Protein AF-A0A922YK39-F1 (afdb_monomer_lite)

Sequence (135 aa):
MLANASIGVEPFDAYYSARELYETLQGVFQGLPNAKARLTQILSCHCDDYQRCLYYALAGRGVVQMLDDLEWLFELLGPRCQMSGHILRSGQHPAPMVNPYVSSEPDGPVPARNADFTEGPSWYLDPGLGGMIEE

Secondary structure (DSSP, 8-state):
-HHHHTSSS-HHHHHHHHHHHHHHHHHHHTT-TTHHHHHHHHHT-SS-SHHHHHHHHHTTS-HHHHHHHHHHHHHHHHHHHHHHHHHHHTT--PPPP--SS-SSS-SSPPPP--S-----GGGT--GGGT-----

Radius of gyration: 16.24 Å; chains: 1; bounding box: 49×31×40 Å

pLDDT: mean 91.57, std 8.42, range [60.03, 98.62]

Foldseek 3Di:
DLLVLCALPDLVCQQVLLVQLLVLLVCVVVVHPCSLLSNLCSQQPFFECSSVVLPVVCPLQASVVSNVVSVVRNVVSVVVSVVSVVCVVVVHDDDRGHNPRPGRGYPDDRDDSDSPDDDDQSNHAHVVVPRDDDD

Structure (mmCIF, N/CA/C/O backbone):
data_AF-A0A922YK39-F1
#
_entry.id   AF-A0A922YK39-F1
#
loop_
_atom_site.group_PDB
_atom_site.id
_atom_site.type_symbol
_atom_site.label_atom_id
_atom_site.label_alt_id
_atom_site.label_comp_id
_atom_site.label_asym_id
_atom_site.label_entity_id
_atom_site.label_seq_id
_atom_site.pdbx_PDB_ins_code
_atom_site.Cartn_x
_atom_site.Cartn_y
_atom_site.Cartn_z
_atom_site.occupancy
_atom_site.B_iso_or_equiv
_atom_site.auth_seq_id
_atom_site.auth_comp_id
_atom_site.auth_asym_id
_atom_site.auth_atom_id
_atom_site.pdbx_PDB_model_num
ATOM 1 N N . MET A 1 1 ? -4.114 -12.045 -7.243 1.00 77.94 1 MET A N 1
ATOM 2 C CA . MET A 1 1 ? -4.678 -10.726 -7.613 1.00 77.94 1 MET A CA 1
ATOM 3 C C . MET A 1 1 ? -3.640 -9.625 -7.431 1.00 77.94 1 MET A C 1
ATOM 5 O O . MET A 1 1 ? -3.362 -8.952 -8.408 1.00 77.94 1 MET A O 1
ATOM 9 N N . LEU A 1 2 ? -3.004 -9.507 -6.257 1.00 93.56 2 LEU A N 1
ATOM 10 C CA . LEU A 1 2 ? -1.976 -8.491 -5.978 1.00 93.56 2 LEU A CA 1
ATOM 11 C C . LEU A 1 2 ? -0.848 -8.404 -7.015 1.00 93.56 2 LEU A C 1
ATOM 13 O O . LEU A 1 2 ? -0.663 -7.357 -7.618 1.00 93.56 2 LEU A O 1
ATOM 17 N N . ALA A 1 3 ? -0.147 -9.508 -7.291 1.00 94.50 3 ALA A N 1
ATOM 18 C CA . ALA A 1 3 ? 0.949 -9.492 -8.265 1.00 94.50 3 ALA A CA 1
ATOM 19 C C . ALA A 1 3 ? 0.503 -9.053 -9.674 1.00 94.50 3 ALA A C 1
ATOM 21 O O . ALA A 1 3 ? 1.280 -8.423 -10.386 1.00 94.50 3 ALA A O 1
ATOM 22 N N . ASN A 1 4 ? -0.752 -9.329 -10.060 1.00 93.94 4 ASN A N 1
ATOM 23 C CA . ASN A 1 4 ? -1.297 -8.859 -11.336 1.00 93.94 4 ASN A CA 1
ATOM 24 C C . ASN A 1 4 ? -1.471 -7.335 -11.359 1.00 93.94 4 ASN A C 1
ATOM 26 O O . ASN A 1 4 ? -1.250 -6.744 -12.409 1.00 93.94 4 ASN A O 1
ATOM 30 N N . ALA A 1 5 ? -1.829 -6.704 -10.233 1.00 94.94 5 ALA A N 1
ATOM 31 C CA . ALA A 1 5 ? -1.942 -5.245 -10.136 1.00 94.94 5 ALA A CA 1
ATOM 32 C C . ALA A 1 5 ? -0.585 -4.543 -10.330 1.00 94.94 5 ALA A C 1
ATOM 34 O O . ALA A 1 5 ? -0.530 -3.407 -10.784 1.00 94.94 5 ALA A O 1
ATOM 35 N N . SER A 1 6 ? 0.523 -5.235 -10.047 1.00 95.88 6 SER A N 1
ATOM 36 C CA . SER A 1 6 ? 1.881 -4.714 -10.236 1.00 95.88 6 SER A CA 1
ATOM 37 C C . SER A 1 6 ? 2.456 -4.955 -11.641 1.00 95.88 6 SER A C 1
ATOM 39 O O . SER A 1 6 ? 3.575 -4.510 -11.927 1.00 95.88 6 SER A O 1
ATOM 41 N N . ILE A 1 7 ? 1.759 -5.684 -12.524 1.00 93.38 7 ILE A N 1
ATOM 42 C CA . ILE A 1 7 ? 2.208 -5.887 -13.910 1.00 93.38 7 ILE A CA 1
ATOM 43 C C . ILE A 1 7 ? 2.111 -4.550 -14.639 1.00 93.38 7 ILE A C 1
ATOM 45 O O . ILE A 1 7 ? 1.054 -3.938 -14.681 1.00 93.38 7 ILE A O 1
ATOM 49 N N . GLY A 1 8 ? 3.216 -4.103 -15.233 1.00 92.81 8 GLY A N 1
ATOM 50 C CA . GLY A 1 8 ? 3.251 -2.848 -15.983 1.00 92.81 8 GLY A CA 1
ATOM 51 C C . GLY A 1 8 ? 3.619 -1.611 -15.162 1.00 92.81 8 GLY A C 1
ATOM 52 O O . GLY A 1 8 ? 4.157 -0.662 -15.726 1.00 92.81 8 GLY A O 1
ATOM 53 N N . VAL A 1 9 ? 3.435 -1.658 -13.839 1.00 94.62 9 VAL A N 1
ATOM 54 C CA . VAL A 1 9 ? 3.908 -0.623 -12.904 1.00 94.62 9 VAL A CA 1
ATOM 55 C C . VAL A 1 9 ? 5.435 -0.587 -12.901 1.00 94.62 9 VAL A C 1
ATOM 57 O O . VAL A 1 9 ? 6.088 -1.636 -12.987 1.00 94.62 9 VAL A O 1
ATOM 60 N N . GLU A 1 10 ? 6.008 0.613 -12.828 1.00 93.56 10 GLU A N 1
ATOM 61 C CA . GLU A 1 10 ? 7.454 0.835 -12.792 1.00 93.56 10 GLU A CA 1
ATOM 62 C C . GLU A 1 10 ? 8.089 0.070 -11.604 1.00 93.56 10 GLU A C 1
ATOM 64 O O . GLU A 1 10 ? 7.509 0.058 -10.521 1.00 93.56 10 GLU A O 1
ATOM 69 N N . PRO A 1 11 ? 9.226 -0.643 -11.765 1.00 95.06 11 PRO A N 1
ATOM 70 C CA . PRO A 1 11 ? 9.729 -1.532 -10.714 1.00 95.06 11 PRO A CA 1
ATOM 71 C C . PRO A 1 11 ? 10.068 -0.896 -9.358 1.00 95.06 11 PRO A C 1
ATOM 73 O O . PRO A 1 11 ? 9.881 -1.570 -8.343 1.00 95.06 11 PRO A O 1
ATOM 76 N N . PHE A 1 12 ? 10.596 0.332 -9.317 1.00 95.31 12 PHE A N 1
ATOM 77 C CA . PHE A 1 12 ? 10.868 1.029 -8.056 1.00 95.31 12 PHE A CA 1
ATOM 78 C C . PHE A 1 12 ? 9.564 1.449 -7.392 1.00 95.31 12 PHE A C 1
ATOM 80 O O . PHE A 1 12 ? 9.379 1.166 -6.209 1.00 95.31 12 PHE A O 1
ATOM 87 N N . ASP A 1 13 ? 8.663 2.066 -8.155 1.00 95.38 13 ASP A N 1
ATOM 88 C CA . ASP A 1 13 ? 7.345 2.461 -7.660 1.00 95.38 13 ASP A CA 1
ATOM 89 C C . ASP A 1 13 ? 6.576 1.245 -7.125 1.00 95.38 13 ASP A C 1
ATOM 91 O O . ASP A 1 13 ? 6.188 1.211 -5.960 1.00 95.38 13 ASP A O 1
ATOM 95 N N . ALA A 1 14 ? 6.500 0.165 -7.908 1.00 96.88 14 ALA A N 1
ATOM 96 C CA . ALA A 1 14 ? 5.826 -1.066 -7.514 1.00 96.88 14 ALA A CA 1
ATOM 97 C C . ALA A 1 14 ? 6.302 -1.583 -6.145 1.00 96.88 14 ALA A C 1
ATOM 99 O O . ALA A 1 14 ? 5.473 -1.917 -5.294 1.00 96.88 14 ALA A O 1
ATOM 100 N N . TYR A 1 15 ? 7.624 -1.654 -5.941 1.00 98.19 15 TYR A N 1
ATOM 10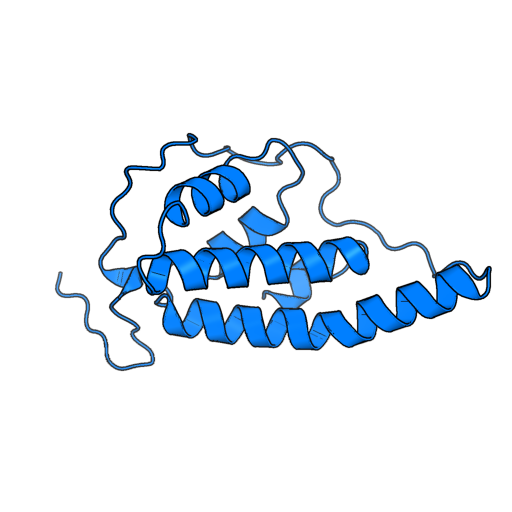1 C CA . TYR A 1 15 ? 8.237 -2.158 -4.712 1.00 98.19 15 TYR A CA 1
ATOM 102 C C . TYR A 1 15 ? 8.049 -1.203 -3.528 1.00 98.19 15 TYR A C 1
ATOM 104 O O . TYR A 1 15 ? 7.579 -1.630 -2.471 1.00 98.19 15 TYR A O 1
ATOM 112 N N . TYR A 1 16 ? 8.405 0.076 -3.681 1.00 98.38 16 TYR A N 1
ATOM 113 C CA . TYR A 1 16 ? 8.359 1.030 -2.572 1.00 98.38 16 TYR A CA 1
ATOM 114 C C . TYR A 1 16 ? 6.929 1.367 -2.159 1.00 98.38 16 TYR A C 1
ATOM 116 O O . TYR A 1 16 ? 6.664 1.451 -0.963 1.00 98.38 16 TYR A O 1
ATOM 124 N N . SER A 1 17 ? 6.002 1.470 -3.109 1.00 97.88 17 SER A N 1
ATOM 125 C CA . SER A 1 17 ? 4.596 1.759 -2.829 1.00 97.88 17 SER A CA 1
ATOM 126 C C . SER A 1 17 ? 3.898 0.584 -2.128 1.00 97.88 17 SER A C 1
ATOM 128 O O . SER A 1 17 ? 3.149 0.802 -1.171 1.00 97.88 17 SER A O 1
ATOM 130 N N . ALA A 1 18 ? 4.192 -0.666 -2.518 1.00 98.38 18 ALA A N 1
ATOM 131 C CA . ALA A 1 18 ? 3.698 -1.858 -1.817 1.00 98.38 18 ALA A CA 1
ATOM 132 C C . ALA A 1 18 ? 4.275 -1.973 -0.396 1.00 98.38 18 ALA A C 1
ATOM 134 O O . ALA A 1 18 ? 3.539 -2.214 0.563 1.00 98.38 18 ALA A O 1
ATOM 135 N N . ARG A 1 19 ? 5.587 -1.749 -0.247 1.00 98.56 19 ARG A N 1
ATOM 136 C CA . ARG A 1 19 ? 6.262 -1.772 1.054 1.00 98.56 19 ARG A CA 1
ATOM 137 C C . ARG A 1 19 ? 5.764 -0.665 1.985 1.00 98.56 19 ARG A C 1
ATOM 139 O O . ARG A 1 19 ? 5.540 -0.921 3.163 1.00 98.56 19 ARG A O 1
ATOM 146 N N . GLU A 1 20 ? 5.567 0.549 1.477 1.00 98.62 20 GLU A N 1
ATOM 147 C CA . GLU A 1 20 ? 5.012 1.649 2.267 1.00 98.62 20 GLU A CA 1
ATOM 148 C C . GLU A 1 20 ? 3.610 1.312 2.790 1.00 98.62 20 GLU A C 1
ATOM 150 O O . GLU A 1 20 ? 3.304 1.589 3.955 1.00 98.62 20 GLU A O 1
ATOM 155 N N . LEU A 1 21 ? 2.765 0.700 1.953 1.00 98.50 21 LEU A N 1
ATOM 156 C CA . LEU A 1 21 ? 1.434 0.274 2.368 1.00 98.50 21 LEU A CA 1
ATOM 157 C C . LEU A 1 21 ? 1.514 -0.791 3.474 1.00 98.50 21 LEU A C 1
ATOM 159 O O . LEU A 1 21 ? 0.821 -0.654 4.481 1.00 98.50 21 LEU A O 1
ATOM 163 N N . TYR A 1 22 ? 2.395 -1.789 3.331 1.00 98.56 22 TYR A N 1
ATOM 164 C CA . TYR A 1 22 ? 2.661 -2.796 4.368 1.00 98.56 22 TYR A CA 1
ATOM 165 C C . TYR A 1 22 ? 3.091 -2.158 5.693 1.00 98.56 22 TYR A C 1
ATOM 167 O O . TYR A 1 22 ? 2.447 -2.375 6.717 1.00 98.56 22 TYR A O 1
ATOM 175 N N . GLU A 1 23 ? 4.143 -1.331 5.682 1.00 98.62 23 GLU A N 1
ATOM 176 C CA . GLU A 1 23 ? 4.686 -0.704 6.896 1.00 98.62 23 GLU A CA 1
ATOM 177 C C . GLU A 1 23 ? 3.626 0.164 7.586 1.00 98.62 23 GLU A C 1
ATOM 179 O O . GLU A 1 23 ? 3.521 0.208 8.814 1.00 98.62 23 GLU A O 1
ATOM 184 N N . THR A 1 24 ? 2.797 0.839 6.790 1.00 98.38 24 THR A N 1
ATOM 185 C CA . THR A 1 24 ? 1.716 1.677 7.299 1.00 98.38 24 THR A CA 1
ATOM 186 C C . THR A 1 24 ? 0.602 0.848 7.936 1.00 98.38 24 THR A C 1
ATOM 188 O O . THR A 1 24 ? 0.160 1.176 9.038 1.00 98.38 24 THR A O 1
ATOM 191 N N . LEU A 1 25 ? 0.168 -0.240 7.293 1.00 97.44 25 LEU A N 1
ATOM 192 C CA . LEU A 1 25 ? -0.837 -1.152 7.848 1.00 97.44 25 LEU A CA 1
ATOM 193 C C . LEU A 1 25 ? -0.334 -1.866 9.100 1.00 97.44 25 LEU A C 1
ATOM 195 O O . LEU A 1 25 ? -1.081 -1.999 10.067 1.00 97.44 25 LEU A O 1
ATOM 199 N N . GLN A 1 26 ? 0.941 -2.253 9.121 1.00 97.94 26 GLN A N 1
ATOM 200 C CA . GLN A 1 26 ? 1.576 -2.847 10.290 1.00 97.94 26 GLN A CA 1
ATOM 201 C C . GLN A 1 26 ? 1.562 -1.859 11.459 1.00 97.94 26 GLN A C 1
ATOM 203 O O . GLN A 1 26 ? 1.216 -2.230 12.580 1.00 97.94 26 GLN A O 1
ATOM 208 N N . GLY A 1 27 ? 1.855 -0.583 11.192 1.00 98.00 27 GLY A N 1
ATOM 209 C CA . GLY A 1 27 ? 1.748 0.471 12.193 1.00 98.00 27 GLY A CA 1
ATOM 210 C C . GLY A 1 27 ? 0.324 0.652 12.721 1.00 98.00 27 GLY A C 1
ATOM 211 O O . GLY A 1 27 ? 0.149 0.828 13.925 1.00 98.00 27 GLY A O 1
ATOM 212 N N . VAL A 1 28 ? -0.696 0.575 11.857 1.00 96.75 28 VAL A N 1
ATOM 213 C CA . VAL A 1 28 ? -2.106 0.635 12.283 1.00 96.75 28 VAL A CA 1
ATOM 214 C C . VAL A 1 28 ? -2.441 -0.558 13.178 1.00 96.75 28 VAL A C 1
ATOM 216 O O . VAL A 1 28 ? -2.982 -0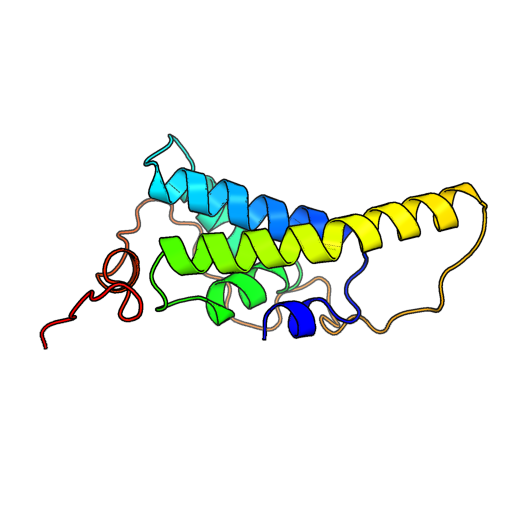.368 14.264 1.00 96.75 28 VAL A O 1
ATOM 219 N N . PHE A 1 29 ? -2.048 -1.767 12.773 1.00 95.06 29 PHE A N 1
ATOM 220 C CA . PHE A 1 29 ? -2.264 -2.991 13.543 1.00 95.06 29 PHE A CA 1
ATOM 221 C C . PHE A 1 29 ? -1.597 -2.957 14.926 1.00 95.06 29 PHE A C 1
ATOM 223 O O . PHE A 1 29 ? -2.202 -3.352 15.919 1.00 95.06 29 PHE A O 1
ATOM 230 N N . GLN A 1 30 ? -0.372 -2.439 15.007 1.00 95.81 30 GLN A N 1
ATOM 231 C CA . GLN A 1 30 ? 0.384 -2.309 16.256 1.00 95.81 30 GLN A CA 1
ATOM 232 C C . GLN A 1 30 ? -0.057 -1.114 17.121 1.00 95.81 30 GLN A C 1
ATOM 234 O O . GLN A 1 30 ? 0.463 -0.934 18.222 1.00 95.81 30 GLN A O 1
ATOM 239 N N . GLY A 1 31 ? -0.980 -0.275 16.640 1.00 95.31 31 GLY A N 1
ATOM 240 C CA . GLY A 1 31 ? -1.413 0.931 17.347 1.00 95.31 31 GLY A CA 1
ATOM 241 C C . GLY A 1 31 ? -0.333 2.014 17.428 1.00 95.31 31 GLY A C 1
ATOM 242 O O . GLY A 1 31 ? -0.304 2.788 18.387 1.00 95.31 31 GLY A O 1
ATOM 243 N N . LEU A 1 32 ? 0.576 2.077 16.448 1.00 97.62 32 LEU A N 1
ATOM 244 C CA . LEU A 1 32 ? 1.637 3.079 16.430 1.00 97.62 32 LEU A CA 1
ATOM 245 C C . LEU A 1 32 ? 1.064 4.496 16.247 1.00 97.62 32 LEU A C 1
ATOM 247 O O . LEU A 1 32 ? 0.131 4.701 15.457 1.00 97.62 32 LEU A O 1
ATOM 251 N N . PRO A 1 33 ? 1.656 5.511 16.907 1.00 95.56 33 PRO A N 1
ATOM 252 C CA . PRO A 1 33 ? 1.267 6.901 16.704 1.00 95.56 33 PRO A CA 1
ATOM 253 C C . PRO A 1 33 ? 1.325 7.299 15.223 1.00 95.56 33 PRO A C 1
ATOM 255 O O . PRO A 1 33 ? 2.254 6.931 14.507 1.00 95.56 33 PRO A O 1
ATOM 258 N N . ASN A 1 34 ? 0.349 8.088 14.767 1.00 95.12 34 ASN A N 1
ATOM 259 C CA . ASN A 1 34 ? 0.229 8.602 13.393 1.00 95.12 34 ASN A CA 1
ATOM 260 C C . ASN A 1 34 ? 0.039 7.560 12.275 1.00 95.12 34 ASN A C 1
ATOM 262 O O . ASN A 1 34 ? -0.131 7.962 11.124 1.00 95.12 34 ASN A O 1
ATOM 266 N N . ALA A 1 35 ? -0.003 6.255 12.559 1.00 97.19 35 ALA A N 1
ATOM 267 C CA . ALA A 1 35 ? -0.156 5.247 11.508 1.00 97.19 35 ALA A CA 1
ATOM 268 C C . ALA A 1 35 ? -1.477 5.398 10.733 1.00 97.19 35 ALA A C 1
ATOM 270 O O . ALA A 1 35 ? -1.482 5.366 9.505 1.00 97.19 35 ALA A O 1
ATOM 271 N N . LYS A 1 36 ? -2.585 5.694 11.428 1.00 97.19 36 LYS A N 1
ATOM 272 C CA . LYS A 1 36 ? -3.882 6.007 10.797 1.00 97.19 36 LYS A CA 1
ATOM 273 C C . LYS A 1 36 ? -3.831 7.257 9.914 1.00 97.19 36 LYS A C 1
ATOM 275 O O . LYS A 1 36 ? -4.410 7.283 8.826 1.00 97.19 36 LYS A O 1
ATOM 280 N N . ALA A 1 37 ? -3.102 8.286 10.346 1.00 97.38 37 ALA A N 1
ATOM 281 C CA . ALA A 1 37 ? -2.901 9.498 9.555 1.00 97.38 37 ALA A CA 1
ATOM 282 C C . ALA A 1 37 ? -2.082 9.211 8.286 1.00 97.38 37 ALA A C 1
ATOM 284 O O . ALA A 1 37 ? -2.406 9.716 7.212 1.00 97.38 37 ALA A O 1
ATOM 285 N N . ARG A 1 38 ? -1.068 8.343 8.384 1.00 97.69 38 ARG A N 1
ATOM 286 C CA . ARG A 1 38 ? -0.299 7.885 7.222 1.00 97.69 38 ARG A CA 1
ATOM 287 C C . ARG A 1 38 ? -1.145 7.032 6.276 1.00 97.69 38 ARG A C 1
ATOM 289 O O . ARG A 1 38 ? -1.114 7.278 5.076 1.00 97.69 38 ARG A O 1
ATOM 296 N N . LEU A 1 39 ? -1.947 6.097 6.794 1.00 97.62 39 LEU A N 1
ATOM 297 C CA . LEU A 1 39 ? -2.821 5.265 5.959 1.00 97.62 39 LEU A CA 1
ATOM 298 C C . LEU A 1 39 ? -3.808 6.130 5.179 1.00 97.62 39 LEU A C 1
ATOM 300 O O . LEU A 1 39 ? -3.938 6.006 3.967 1.00 97.62 39 LEU A O 1
ATOM 304 N N . THR A 1 40 ? -4.467 7.058 5.866 1.00 97.19 40 THR A N 1
ATOM 305 C CA . THR A 1 40 ? -5.422 7.970 5.226 1.00 97.19 40 THR A CA 1
ATOM 306 C C . THR A 1 40 ? -4.743 8.912 4.245 1.00 97.19 40 THR A C 1
ATOM 308 O O . THR A 1 40 ? -5.337 9.218 3.221 1.00 97.19 40 THR A O 1
ATOM 311 N N . GLN A 1 41 ? -3.495 9.326 4.478 1.00 96.75 41 GLN A N 1
ATOM 312 C CA . GLN A 1 41 ? -2.697 10.041 3.481 1.00 96.75 41 GLN A CA 1
ATOM 313 C C . GLN A 1 41 ? -2.437 9.208 2.222 1.00 96.75 41 GLN A C 1
ATOM 315 O O . GLN A 1 41 ? -2.651 9.730 1.135 1.00 96.75 41 GLN A O 1
ATOM 320 N N . ILE A 1 42 ? -2.002 7.952 2.359 1.00 97.00 42 ILE A N 1
ATOM 321 C CA . ILE A 1 42 ? -1.775 7.053 1.215 1.00 97.00 42 ILE A CA 1
ATOM 322 C C . ILE A 1 42 ? -3.071 6.904 0.415 1.00 97.00 42 ILE A C 1
ATOM 324 O O . ILE A 1 42 ? -3.111 7.172 -0.782 1.00 97.00 42 ILE A O 1
ATOM 328 N N . LEU A 1 43 ? -4.164 6.552 1.095 1.00 96.88 43 LEU A N 1
ATOM 329 C CA . LEU A 1 43 ? -5.441 6.293 0.435 1.00 96.88 43 LEU A CA 1
ATOM 330 C C . LEU A 1 43 ? -6.065 7.565 -0.163 1.00 96.88 43 LEU A C 1
ATOM 332 O O . LEU A 1 43 ? -6.727 7.475 -1.192 1.00 96.88 43 LEU A O 1
ATOM 336 N N . SER A 1 44 ? -5.825 8.745 0.418 1.00 96.50 44 SER A N 1
ATOM 337 C CA . SER A 1 44 ? -6.337 10.031 -0.092 1.00 96.50 44 SER A CA 1
ATOM 338 C C . SER A 1 44 ? -5.392 10.764 -1.054 1.00 96.50 44 SER A C 1
ATOM 340 O O . SER A 1 44 ? -5.676 11.895 -1.450 1.00 96.50 44 SER A O 1
ATOM 342 N N . CYS A 1 45 ? -4.257 10.166 -1.428 1.00 93.44 45 CYS A N 1
ATOM 343 C CA . CYS A 1 45 ? -3.302 10.813 -2.321 1.00 93.44 45 CYS A CA 1
ATOM 344 C C . CYS A 1 45 ? -3.898 10.991 -3.726 1.00 93.44 45 CYS A C 1
ATOM 346 O O . CYS A 1 45 ? -4.403 10.038 -4.309 1.00 93.44 45 CYS A O 1
ATOM 348 N N . HIS A 1 46 ? -3.804 12.186 -4.308 1.00 93.19 46 HIS A N 1
ATOM 349 C CA . HIS A 1 46 ? -4.283 12.466 -5.670 1.00 93.19 46 HIS A CA 1
ATOM 350 C C . HIS A 1 46 ? -3.287 12.017 -6.760 1.00 93.19 46 HIS A C 1
ATOM 352 O O . HIS A 1 46 ? -3.118 12.702 -7.765 1.00 93.19 46 HIS A O 1
ATOM 358 N N . CYS A 1 47 ? -2.600 10.899 -6.530 1.00 92.19 47 CYS A N 1
ATOM 359 C CA . CYS A 1 47 ? -1.808 10.191 -7.532 1.00 92.19 47 CYS A CA 1
ATOM 360 C C . CYS A 1 47 ? -2.646 9.077 -8.175 1.00 92.19 47 CYS A C 1
ATOM 362 O O . CYS A 1 47 ? -3.833 8.932 -7.86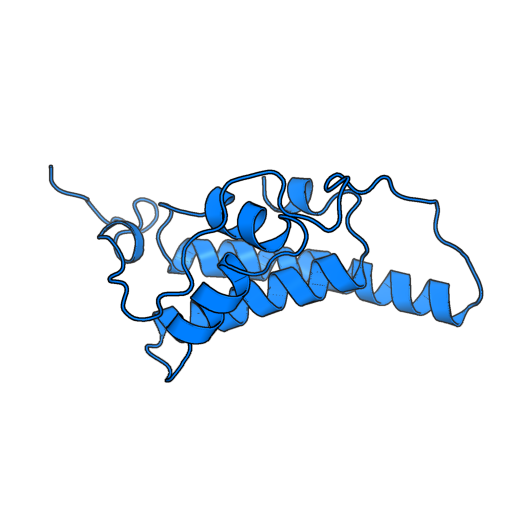2 1.00 92.19 47 CYS A O 1
ATOM 364 N N . ASP A 1 48 ? -2.011 8.266 -9.020 1.00 91.75 48 ASP A N 1
ATOM 365 C CA . ASP A 1 48 ? -2.604 7.038 -9.537 1.00 91.75 48 ASP A CA 1
ATOM 366 C C . ASP A 1 48 ? -3.131 6.103 -8.427 1.00 91.75 48 ASP A C 1
ATOM 368 O O . ASP A 1 48 ? -2.865 6.261 -7.228 1.00 91.75 48 ASP A O 1
ATOM 372 N N . ASP A 1 49 ? -3.933 5.125 -8.841 1.00 94.69 49 ASP A N 1
ATOM 373 C CA . ASP A 1 49 ? -4.654 4.227 -7.946 1.00 94.69 49 ASP A CA 1
ATOM 374 C C . ASP A 1 49 ? -3.837 3.019 -7.462 1.00 94.69 49 ASP A C 1
ATOM 376 O O . ASP A 1 49 ? -4.422 2.147 -6.820 1.00 94.69 49 ASP A O 1
ATOM 380 N N . TYR A 1 50 ? -2.522 2.915 -7.695 1.00 96.00 50 TYR A N 1
ATOM 381 C CA . TYR A 1 50 ? -1.791 1.673 -7.406 1.00 96.00 50 TYR A CA 1
ATOM 382 C C . TYR A 1 50 ? -1.911 1.219 -5.941 1.00 96.00 50 TYR A C 1
ATOM 384 O O . TYR A 1 50 ? -2.401 0.119 -5.668 1.00 96.00 50 TYR A O 1
ATOM 392 N N . GLN A 1 51 ? -1.559 2.069 -4.969 1.00 96.44 51 GLN A N 1
ATOM 393 C CA . GLN A 1 51 ? -1.663 1.711 -3.544 1.00 96.44 51 GLN A CA 1
ATOM 394 C C . GLN A 1 51 ? -3.120 1.497 -3.097 1.00 96.44 51 GLN A C 1
ATOM 396 O O . GLN A 1 51 ? -3.393 0.593 -2.302 1.00 96.44 51 GLN A O 1
ATOM 401 N N . ARG A 1 52 ? -4.076 2.273 -3.634 1.00 95.81 52 ARG A N 1
ATOM 402 C CA . ARG A 1 52 ? -5.513 2.070 -3.368 1.00 95.81 52 ARG A CA 1
ATOM 403 C C . ARG A 1 52 ? -5.995 0.724 -3.902 1.00 95.81 52 ARG A C 1
ATOM 405 O O . ARG A 1 52 ? -6.716 0.017 -3.203 1.00 95.81 52 ARG A O 1
ATOM 412 N N . CYS A 1 53 ? -5.573 0.345 -5.104 1.00 95.94 53 CYS A N 1
ATOM 413 C CA . CYS A 1 53 ? -5.900 -0.926 -5.737 1.00 95.94 53 CYS A CA 1
ATOM 414 C C . CYS A 1 53 ? -5.419 -2.103 -4.881 1.00 95.94 53 CYS A C 1
ATOM 416 O O . CYS A 1 53 ? -6.208 -3.005 -4.596 1.00 95.94 53 CYS A O 1
ATOM 418 N N . LEU A 1 54 ? -4.169 -2.063 -4.399 1.00 97.44 54 LEU A N 1
ATOM 419 C CA . LEU A 1 54 ? -3.640 -3.091 -3.496 1.00 97.44 54 LEU A CA 1
ATOM 420 C C . LEU A 1 54 ? -4.455 -3.180 -2.200 1.00 97.44 54 LEU A C 1
ATOM 422 O O . LEU A 1 54 ? -4.864 -4.272 -1.810 1.00 97.44 54 LEU A O 1
ATOM 426 N N . TYR A 1 55 ? -4.733 -2.040 -1.558 1.00 96.50 55 TYR A N 1
ATOM 427 C CA . TYR A 1 55 ? -5.502 -2.000 -0.313 1.00 96.50 55 TYR A CA 1
ATOM 428 C C . TYR A 1 55 ? -6.911 -2.587 -0.483 1.00 96.50 55 TYR A C 1
ATOM 430 O O . TYR A 1 55 ? -7.313 -3.474 0.270 1.00 96.50 55 TYR A O 1
ATOM 438 N N . TYR A 1 56 ? -7.661 -2.141 -1.494 1.00 94.81 56 TYR A N 1
ATOM 439 C CA . TYR A 1 56 ? -9.039 -2.594 -1.699 1.00 94.81 56 TYR A CA 1
ATOM 440 C C . TYR A 1 56 ? -9.138 -4.029 -2.231 1.00 94.81 56 TYR A C 1
ATOM 442 O O . TYR A 1 56 ? -10.130 -4.697 -1.953 1.00 94.81 56 TYR A O 1
ATOM 450 N N . ALA A 1 57 ? -8.112 -4.551 -2.912 1.00 95.44 57 ALA A N 1
ATOM 451 C CA . ALA A 1 57 ? -8.039 -5.973 -3.266 1.00 95.44 57 ALA A CA 1
ATOM 452 C C . ALA A 1 57 ? -7.909 -6.900 -2.037 1.00 95.44 57 ALA A C 1
ATOM 454 O O . ALA A 1 57 ? -8.200 -8.100 -2.121 1.00 95.44 57 ALA A O 1
ATOM 455 N N . LEU A 1 58 ? -7.455 -6.348 -0.908 1.00 93.88 58 LEU A N 1
ATOM 456 C CA . LEU A 1 58 ? -7.207 -7.058 0.345 1.00 93.88 58 LEU A CA 1
ATOM 457 C C . LEU A 1 58 ? -8.250 -6.788 1.431 1.00 93.88 58 LEU A C 1
ATOM 459 O O . LEU A 1 58 ? -8.348 -7.562 2.384 1.00 93.88 58 LEU A O 1
ATOM 463 N N . ALA A 1 59 ? -9.026 -5.714 1.302 1.00 90.50 59 ALA A N 1
ATOM 464 C CA . ALA A 1 59 ? -10.046 -5.347 2.273 1.00 90.50 59 ALA A CA 1
ATOM 465 C C . ALA A 1 59 ? -11.010 -6.517 2.557 1.00 90.50 59 ALA A C 1
ATOM 467 O O . ALA A 1 59 ? -11.482 -7.196 1.646 1.00 90.50 59 ALA A O 1
ATOM 468 N N . GLY A 1 60 ? -11.301 -6.743 3.842 1.00 87.88 60 GLY A N 1
ATOM 469 C CA . GLY A 1 60 ? -12.197 -7.809 4.308 1.00 87.88 60 GLY A CA 1
ATOM 470 C C . GLY A 1 60 ? -11.525 -9.149 4.627 1.00 87.88 60 GLY A C 1
ATOM 471 O O . GLY A 1 60 ? -12.215 -10.057 5.078 1.00 87.88 60 GLY A O 1
ATOM 472 N N . ARG A 1 61 ? -10.205 -9.283 4.434 1.00 88.88 61 ARG A N 1
ATOM 473 C CA . ARG A 1 61 ? -9.460 -10.523 4.731 1.00 88.88 61 ARG A CA 1
ATOM 474 C C . ARG A 1 61 ? -8.977 -10.660 6.179 1.00 88.88 61 ARG A C 1
ATOM 476 O O . ARG A 1 61 ? -8.531 -11.733 6.548 1.00 88.88 61 ARG A O 1
ATOM 483 N N . GLY A 1 62 ? -9.047 -9.601 6.983 1.00 91.75 62 GLY A N 1
ATOM 484 C CA . GLY A 1 62 ? -8.349 -9.525 8.269 1.00 91.75 62 GLY A CA 1
ATOM 485 C C . GLY A 1 62 ? -6.920 -9.010 8.108 1.00 91.75 62 GLY A C 1
ATOM 486 O O . GLY A 1 62 ? -6.201 -9.387 7.186 1.00 91.75 62 GLY A O 1
ATOM 487 N N . VAL A 1 63 ? -6.497 -8.113 8.999 1.00 93.31 63 VAL A N 1
ATOM 488 C CA . VAL A 1 63 ? -5.244 -7.356 8.848 1.00 93.31 63 VAL A CA 1
ATOM 489 C C . VAL A 1 63 ? -3.997 -8.239 8.841 1.00 93.31 63 VAL A C 1
ATOM 491 O O . VAL A 1 63 ? -3.037 -7.904 8.158 1.00 93.31 63 VAL A O 1
ATOM 494 N N . VAL A 1 64 ? -4.012 -9.379 9.537 1.00 93.38 64 VAL A N 1
ATOM 495 C CA . VAL A 1 64 ? -2.889 -10.331 9.540 1.00 93.38 64 VAL A CA 1
ATOM 496 C C . VAL A 1 64 ? -2.681 -10.905 8.139 1.00 93.38 64 VAL A C 1
ATOM 498 O O . VAL A 1 64 ? -1.605 -10.733 7.577 1.00 93.38 64 VAL A O 1
ATOM 501 N N . GLN A 1 65 ? -3.728 -11.455 7.514 1.00 93.12 65 GLN A N 1
ATOM 502 C CA . GLN A 1 65 ? -3.641 -11.938 6.134 1.00 93.12 65 GLN A CA 1
ATOM 503 C C . GLN A 1 65 ? -3.295 -10.820 5.141 1.00 93.12 65 GLN A C 1
ATOM 505 O O . GLN A 1 65 ? -2.562 -11.054 4.184 1.00 93.12 65 GLN A O 1
ATOM 510 N N . MET A 1 66 ? -3.794 -9.594 5.352 1.00 95.00 66 MET A N 1
ATOM 511 C CA . MET A 1 66 ? -3.413 -8.449 4.512 1.00 95.00 66 MET A CA 1
ATOM 512 C C . MET A 1 66 ? -1.906 -8.163 4.588 1.00 95.00 66 MET A C 1
ATOM 514 O O . MET A 1 66 ? -1.298 -7.845 3.566 1.00 95.00 66 MET A O 1
ATOM 518 N N . LEU A 1 67 ? -1.313 -8.250 5.784 1.00 96.94 67 LEU A N 1
ATOM 519 C CA . LEU A 1 67 ? 0.121 -8.051 5.993 1.00 96.94 67 LEU A CA 1
ATOM 520 C C . LEU A 1 67 ? 0.938 -9.170 5.350 1.00 96.94 67 LEU A C 1
ATOM 522 O O . LEU A 1 67 ? 1.874 -8.853 4.622 1.00 96.94 67 LEU A O 1
ATOM 526 N N . ASP A 1 68 ? 0.546 -10.430 5.539 1.00 96.31 68 ASP A N 1
ATOM 527 C CA . ASP A 1 68 ? 1.214 -11.584 4.922 1.00 96.31 68 ASP A CA 1
ATOM 528 C C . ASP A 1 68 ? 1.175 -11.497 3.383 1.00 96.31 68 ASP A C 1
ATOM 530 O O . ASP A 1 68 ? 2.190 -11.674 2.706 1.00 96.31 68 ASP A O 1
ATOM 534 N N . ASP A 1 69 ? 0.016 -11.146 2.812 1.00 96.88 69 ASP A N 1
ATOM 535 C CA . ASP A 1 69 ? -0.167 -10.992 1.365 1.00 96.88 69 ASP A CA 1
ATOM 536 C C . ASP A 1 69 ? 0.692 -9.839 0.794 1.00 96.88 69 ASP A C 1
ATOM 538 O O . ASP A 1 69 ? 1.228 -9.942 -0.317 1.00 96.88 69 ASP A O 1
ATOM 542 N N . LEU A 1 70 ? 0.827 -8.728 1.530 1.00 98.25 70 LEU A N 1
ATOM 543 C CA . LEU A 1 70 ? 1.656 -7.584 1.128 1.00 98.25 70 LEU A CA 1
ATOM 544 C C . LEU A 1 70 ? 3.152 -7.846 1.306 1.00 98.25 70 LEU A C 1
ATOM 546 O O . LEU A 1 70 ? 3.936 -7.393 0.470 1.00 98.25 70 LEU A O 1
ATOM 550 N N . GLU A 1 71 ? 3.540 -8.570 2.356 1.00 98.38 71 GLU A N 1
ATOM 551 C CA . GLU A 1 71 ? 4.917 -9.010 2.576 1.00 98.38 71 GLU A CA 1
ATOM 552 C C . GLU A 1 71 ? 5.391 -9.875 1.420 1.00 98.38 71 GLU A C 1
ATOM 554 O O . GLU A 1 71 ? 6.344 -9.518 0.723 1.00 98.38 71 GLU A O 1
ATOM 559 N N . TRP A 1 72 ? 4.621 -10.917 1.111 1.00 98.25 72 TRP A N 1
ATOM 560 C CA . TRP A 1 72 ? 4.858 -11.755 -0.055 1.00 98.25 72 TRP A CA 1
ATOM 561 C C . TRP A 1 72 ? 4.979 -10.936 -1.351 1.00 98.25 72 TRP A C 1
ATOM 563 O O . TRP A 1 72 ? 5.857 -11.190 -2.184 1.00 98.25 72 TRP A O 1
ATOM 573 N N . LEU A 1 73 ? 4.120 -9.924 -1.534 1.00 98.56 73 LEU A N 1
ATOM 574 C CA . LEU A 1 73 ? 4.161 -9.072 -2.720 1.00 98.56 73 LEU A CA 1
ATOM 575 C C . LEU A 1 73 ? 5.466 -8.272 -2.808 1.00 98.56 73 LEU A C 1
ATOM 577 O O . LEU A 1 73 ? 6.116 -8.302 -3.856 1.00 98.56 73 LEU A O 1
ATOM 581 N N . PHE A 1 74 ? 5.863 -7.532 -1.767 1.00 97.44 74 PHE A N 1
ATOM 582 C CA . PHE A 1 74 ? 7.074 -6.713 -1.871 1.00 97.44 74 PHE A CA 1
ATOM 583 C C . PHE A 1 74 ? 8.346 -7.571 -1.896 1.00 97.44 74 PHE A C 1
ATOM 585 O O . PHE A 1 74 ? 9.327 -7.163 -2.522 1.00 97.44 74 PHE A O 1
ATOM 592 N N . GLU A 1 75 ? 8.342 -8.768 -1.304 1.00 97.75 75 GLU A N 1
ATOM 593 C CA . GLU A 1 75 ? 9.432 -9.739 -1.447 1.00 97.75 75 GLU A CA 1
ATOM 594 C C . GLU A 1 75 ? 9.582 -10.214 -2.896 1.00 97.75 75 GLU A C 1
ATOM 596 O O . GLU A 1 75 ? 10.701 -10.296 -3.406 1.00 97.75 75 GLU A O 1
ATOM 601 N N . LEU A 1 76 ? 8.470 -10.439 -3.603 1.00 97.56 76 LEU A N 1
ATOM 602 C CA . LEU A 1 76 ? 8.475 -10.751 -5.034 1.00 97.56 76 LEU A CA 1
ATOM 603 C C . LEU A 1 76 ? 8.956 -9.560 -5.884 1.00 97.56 76 LEU A C 1
ATOM 605 O O . LEU A 1 76 ? 9.680 -9.735 -6.870 1.00 97.56 76 LEU A O 1
ATOM 609 N N . LEU A 1 77 ? 8.567 -8.336 -5.516 1.00 98.00 77 LEU A N 1
ATOM 610 C CA . LEU A 1 77 ? 8.937 -7.111 -6.234 1.00 98.00 77 LEU A CA 1
ATOM 611 C C . LEU A 1 77 ? 10.381 -6.665 -5.957 1.00 98.00 77 LEU A C 1
ATOM 613 O O . LEU A 1 77 ? 10.982 -6.003 -6.804 1.00 98.00 77 LEU A O 1
ATOM 617 N N . GLY A 1 78 ? 10.969 -7.054 -4.825 1.00 98.06 78 GLY A N 1
ATOM 618 C CA . GLY A 1 78 ? 12.330 -6.688 -4.427 1.00 98.06 78 GLY A CA 1
ATOM 619 C C . GLY A 1 78 ? 13.389 -7.054 -5.475 1.00 98.06 78 GLY A C 1
ATOM 620 O O . GLY A 1 78 ? 14.088 -6.159 -5.962 1.00 98.06 78 GLY A O 1
ATOM 621 N N . PRO A 1 79 ? 13.497 -8.326 -5.904 1.00 97.75 79 PRO A N 1
ATOM 622 C CA . PRO A 1 79 ? 14.400 -8.733 -6.979 1.00 97.75 79 PRO A CA 1
ATOM 623 C C . PRO A 1 79 ? 14.139 -7.999 -8.302 1.00 97.75 79 PRO A C 1
ATOM 625 O O . PRO A 1 79 ? 15.086 -7.623 -8.997 1.00 97.75 79 PRO A O 1
ATOM 628 N N . ARG A 1 80 ? 12.869 -7.732 -8.642 1.00 94.75 80 ARG A N 1
ATOM 629 C CA . ARG A 1 80 ? 12.488 -6.971 -9.846 1.00 94.75 80 ARG A CA 1
ATOM 630 C C . ARG A 1 80 ? 13.003 -5.528 -9.782 1.00 94.75 80 ARG A C 1
ATOM 632 O O . ARG A 1 80 ? 13.585 -5.045 -10.753 1.00 94.75 80 ARG A O 1
ATOM 639 N N . CYS A 1 81 ? 12.848 -4.865 -8.638 1.00 95.69 81 CYS A N 1
ATOM 640 C CA . CYS A 1 81 ? 13.380 -3.528 -8.371 1.00 95.69 81 CYS A CA 1
ATOM 641 C C . CYS A 1 81 ? 14.918 -3.513 -8.438 1.00 95.69 81 CYS A C 1
ATOM 643 O O . CYS A 1 81 ? 15.514 -2.671 -9.113 1.00 95.69 81 CYS A O 1
ATOM 645 N N . GLN A 1 82 ? 15.581 -4.494 -7.817 1.00 96.62 82 GLN A N 1
ATOM 646 C CA . GLN A 1 82 ? 17.040 -4.624 -7.866 1.00 96.62 82 GLN A CA 1
ATOM 647 C C . GLN A 1 82 ? 17.551 -4.784 -9.301 1.00 96.62 82 GLN A C 1
ATOM 649 O O . GLN A 1 82 ? 18.496 -4.090 -9.687 1.00 96.62 82 GLN A O 1
ATOM 654 N N . MET A 1 83 ? 16.917 -5.652 -10.095 1.00 94.81 83 MET A N 1
ATOM 655 C CA . MET A 1 83 ? 17.258 -5.864 -11.502 1.00 94.81 83 MET A CA 1
ATOM 656 C C . MET A 1 83 ? 17.091 -4.579 -12.319 1.00 94.81 83 MET A C 1
ATOM 658 O O . MET A 1 83 ? 18.004 -4.204 -13.053 1.00 94.81 83 MET A O 1
ATOM 662 N N . SER A 1 84 ? 15.978 -3.857 -12.134 1.00 93.12 84 SER A N 1
ATOM 663 C CA . SER A 1 84 ? 15.750 -2.555 -12.779 1.00 93.12 84 SER A CA 1
ATOM 664 C C . SER A 1 84 ? 16.877 -1.568 -12.462 1.00 93.12 84 SER A C 1
ATOM 666 O O . SER A 1 84 ? 17.452 -0.953 -13.359 1.00 93.12 84 SER A O 1
ATOM 668 N N . GLY A 1 85 ? 17.304 -1.504 -11.197 1.00 93.75 85 GLY A N 1
ATOM 669 C CA . GLY A 1 85 ? 18.445 -0.684 -10.799 1.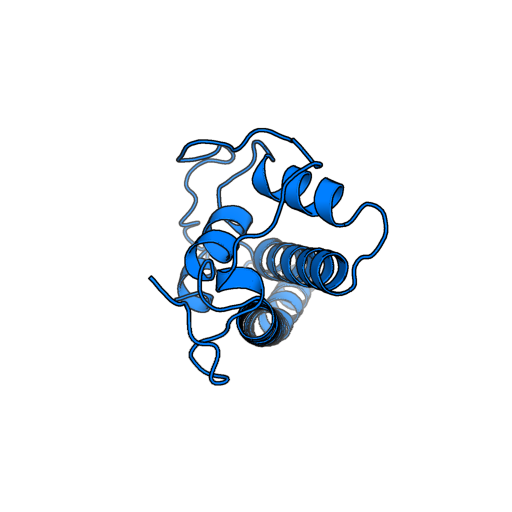00 93.75 85 GLY A CA 1
ATOM 670 C C . GLY A 1 85 ? 19.771 -1.098 -11.443 1.00 93.75 85 GLY A C 1
ATOM 671 O O . GLY A 1 85 ? 20.595 -0.232 -11.730 1.00 93.75 85 GLY A O 1
ATOM 672 N N . HIS A 1 86 ? 19.999 -2.390 -11.692 1.00 95.50 86 HIS A N 1
ATOM 673 C CA . HIS A 1 86 ? 21.198 -2.854 -12.403 1.00 95.50 86 HIS A CA 1
ATOM 674 C C . HIS A 1 86 ? 21.171 -2.446 -13.879 1.00 95.50 86 HIS A C 1
ATOM 676 O O . HIS A 1 86 ? 22.173 -1.933 -14.372 1.00 95.50 86 HIS A O 1
ATOM 682 N N . ILE A 1 87 ? 20.027 -2.613 -14.549 1.00 93.06 87 ILE A N 1
ATOM 683 C CA . ILE A 1 87 ? 19.805 -2.213 -15.949 1.00 93.06 87 ILE A CA 1
ATOM 684 C C . ILE A 1 87 ? 19.993 -0.698 -16.115 1.00 93.06 87 ILE A C 1
ATOM 686 O O . ILE A 1 87 ? 20.716 -0.250 -17.001 1.00 93.06 87 ILE A O 1
ATOM 690 N N . LEU A 1 88 ? 19.412 0.096 -15.211 1.00 91.38 88 LEU A N 1
ATOM 691 C CA . LEU A 1 88 ? 19.558 1.550 -15.227 1.00 91.38 88 LEU A CA 1
ATOM 692 C C . LEU A 1 88 ? 21.031 1.970 -15.096 1.00 91.38 88 LEU A C 1
ATOM 694 O O . LEU A 1 88 ? 21.509 2.822 -15.842 1.00 91.38 88 LEU A O 1
ATOM 698 N N . ARG A 1 89 ? 21.776 1.347 -14.173 1.00 94.88 89 ARG A N 1
ATOM 699 C CA . ARG A 1 89 ? 23.206 1.637 -13.965 1.00 94.88 89 ARG A CA 1
ATOM 700 C C . ARG A 1 89 ? 24.101 1.159 -15.106 1.00 94.88 89 ARG A C 1
ATOM 702 O O . ARG A 1 89 ? 25.175 1.725 -15.284 1.00 94.88 89 ARG A O 1
ATOM 709 N N . SER A 1 90 ? 23.693 0.144 -15.866 1.00 95.44 90 SER A N 1
ATOM 710 C CA . SER A 1 90 ? 24.438 -0.333 -17.037 1.00 95.44 90 SER A CA 1
ATOM 711 C C . SER A 1 90 ? 24.183 0.502 -18.298 1.00 95.44 90 SER A C 1
ATOM 713 O O . SER A 1 90 ? 24.763 0.208 -19.343 1.00 95.44 90 SER A O 1
ATOM 715 N N . GLY A 1 91 ? 23.341 1.542 -18.218 1.00 93.06 91 GLY A N 1
ATOM 716 C CA . GLY A 1 91 ? 22.962 2.372 -19.364 1.00 93.06 91 GLY A CA 1
ATOM 717 C C . GLY A 1 91 ? 22.051 1.647 -20.357 1.00 93.06 91 GLY A C 1
ATOM 718 O O . GLY A 1 91 ? 21.920 2.076 -21.502 1.00 93.06 91 GLY A O 1
ATOM 719 N N . GLN A 1 92 ? 21.451 0.531 -19.944 1.00 91.12 92 GLN A N 1
ATOM 720 C CA . GLN A 1 92 ? 20.487 -0.208 -20.742 1.00 91.12 92 GLN A CA 1
ATOM 721 C C . GLN A 1 92 ? 19.074 0.301 -20.461 1.00 91.12 92 GLN A C 1
ATOM 723 O O . GLN A 1 92 ? 18.770 0.808 -19.382 1.00 91.12 92 GLN A O 1
ATOM 728 N N . HIS A 1 93 ? 18.188 0.126 -21.437 1.00 79.69 93 HIS A N 1
ATOM 729 C CA . HIS A 1 93 ? 16.773 0.432 -21.280 1.00 79.69 93 HIS A CA 1
ATOM 730 C C . HIS A 1 93 ? 15.976 -0.873 -21.271 1.00 79.69 93 HIS A C 1
ATOM 732 O O . HIS A 1 93 ? 16.123 -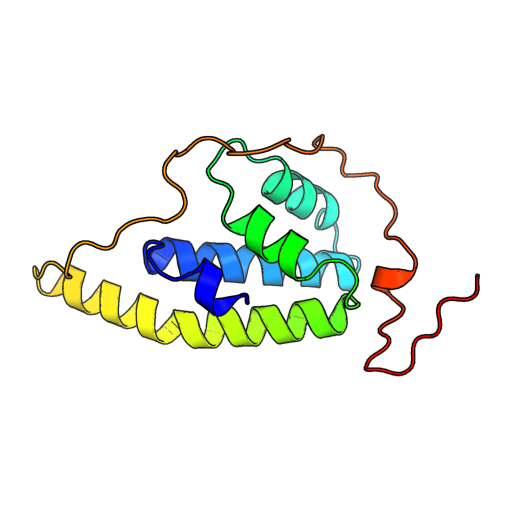1.670 -22.204 1.00 79.69 93 HIS A O 1
ATOM 738 N N . PRO A 1 94 ? 15.150 -1.123 -20.238 1.00 80.25 94 PRO A N 1
ATOM 739 C CA . PRO A 1 94 ? 14.237 -2.252 -20.267 1.00 80.25 94 PRO A CA 1
ATOM 740 C C . PRO A 1 94 ? 13.203 -2.052 -21.380 1.00 80.25 94 PRO A C 1
ATOM 742 O O . PRO A 1 94 ? 12.966 -0.933 -21.843 1.00 80.25 94 PRO A O 1
ATOM 745 N N . ALA A 1 95 ? 12.566 -3.145 -21.797 1.00 82.00 95 ALA A N 1
ATOM 746 C CA . ALA A 1 95 ? 11.423 -3.047 -22.691 1.00 82.00 95 ALA A CA 1
ATOM 747 C C . ALA A 1 95 ? 10.349 -2.141 -22.056 1.00 82.00 95 ALA A C 1
ATOM 749 O O . ALA A 1 95 ? 10.079 -2.280 -20.856 1.00 82.00 95 ALA A O 1
ATOM 750 N N . PRO A 1 96 ? 9.742 -1.222 -22.827 1.00 79.50 96 PRO A N 1
ATOM 751 C CA . PRO A 1 96 ? 8.698 -0.358 -22.306 1.00 79.50 96 PRO A CA 1
ATOM 752 C C . PRO A 1 96 ? 7.528 -1.215 -21.828 1.00 79.50 96 PRO A C 1
ATOM 754 O O . PRO A 1 96 ? 7.032 -2.080 -22.551 1.00 79.50 96 PRO A O 1
ATOM 757 N N . MET A 1 97 ? 7.107 -0.978 -20.592 1.00 83.94 97 MET A N 1
ATOM 758 C CA . MET A 1 97 ? 5.929 -1.611 -20.020 1.00 83.94 97 MET A CA 1
ATOM 759 C C . MET A 1 97 ? 4.738 -0.665 -20.147 1.00 83.94 97 MET A C 1
ATOM 761 O O . MET A 1 97 ? 4.888 0.550 -20.023 1.00 83.94 97 MET A O 1
ATOM 765 N N . VAL A 1 98 ? 3.554 -1.222 -20.391 1.00 88.88 98 VAL A N 1
ATOM 766 C CA . VAL A 1 98 ? 2.309 -0.451 -20.374 1.00 88.88 98 VAL A CA 1
ATOM 767 C C . VAL A 1 98 ? 1.851 -0.351 -18.926 1.00 88.88 98 VAL A C 1
ATOM 769 O O . VAL A 1 98 ? 1.539 -1.378 -18.324 1.00 88.88 98 VAL A O 1
ATOM 772 N N . ASN A 1 99 ? 1.833 0.861 -18.371 1.00 89.38 99 ASN A N 1
ATOM 773 C CA . ASN A 1 99 ? 1.295 1.089 -17.035 1.00 89.38 99 ASN A CA 1
ATOM 774 C C . ASN A 1 99 ? -0.231 0.865 -17.067 1.00 89.38 99 ASN A C 1
ATOM 776 O O . ASN A 1 99 ? -0.901 1.518 -17.873 1.00 89.38 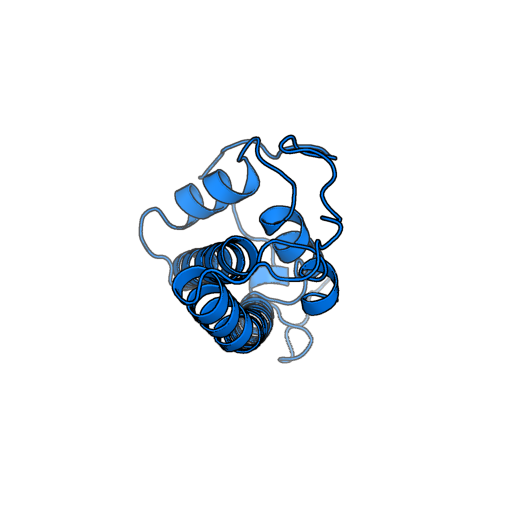99 ASN A O 1
ATOM 780 N N . PRO A 1 100 ? -0.791 -0.052 -16.252 1.00 88.31 100 PRO A N 1
ATOM 781 C CA . PRO A 1 100 ? -2.239 -0.229 -16.168 1.00 88.31 100 PRO A CA 1
ATOM 782 C C . PRO A 1 100 ? -2.949 1.005 -15.594 1.00 88.31 100 PRO A C 1
ATOM 784 O O . PRO A 1 100 ? -4.121 1.213 -15.897 1.00 88.31 100 PRO A O 1
ATOM 787 N N . TYR A 1 101 ? -2.241 1.831 -14.822 1.00 90.50 101 TYR A N 1
ATOM 788 C CA . TYR A 1 101 ? -2.713 3.120 -14.335 1.00 90.50 101 TYR A CA 1
ATOM 789 C C . TYR A 1 101 ? -2.357 4.189 -15.370 1.00 90.50 101 TYR A C 1
ATOM 791 O O . TYR A 1 101 ? -1.226 4.669 -15.457 1.00 90.50 101 TYR A O 1
ATOM 799 N N . VAL A 1 102 ? -3.322 4.473 -16.248 1.00 85.00 102 VAL A N 1
ATOM 800 C CA . VAL A 1 102 ? -3.122 5.262 -17.479 1.00 85.00 102 VAL A CA 1
ATOM 801 C C . VAL A 1 102 ? -2.905 6.751 -17.184 1.00 85.00 102 VAL A C 1
ATOM 803 O O . VAL A 1 102 ? -2.322 7.466 -18.001 1.00 85.00 102 VAL A O 1
ATOM 806 N N . SER A 1 103 ? -3.363 7.214 -16.022 1.00 88.94 103 SER A N 1
ATOM 807 C CA . SER A 1 103 ? -3.235 8.588 -15.547 1.00 88.94 103 SER A CA 1
ATOM 808 C C . SER A 1 103 ? -2.428 8.639 -14.253 1.00 88.94 103 SER A C 1
ATOM 810 O O . SER A 1 103 ? -2.451 7.703 -13.462 1.00 88.94 103 SER A O 1
ATOM 812 N N . SER A 1 104 ? -1.757 9.767 -14.013 1.00 88.81 104 SER A N 1
ATOM 813 C CA . SER A 1 104 ? -1.205 10.105 -12.695 1.00 88.81 104 SER A CA 1
ATOM 814 C C . SER A 1 104 ? -2.268 10.644 -11.731 1.00 88.81 104 SER A C 1
ATOM 816 O O . SER A 1 104 ? -1.930 11.057 -10.627 1.00 88.81 104 SER A O 1
ATOM 818 N N . GLU A 1 105 ? -3.522 10.727 -12.171 1.00 93.50 105 GLU A N 1
ATOM 819 C CA . GLU A 1 105 ? -4.678 11.092 -11.357 1.00 93.50 105 GLU A CA 1
ATOM 820 C C . GLU A 1 105 ? -5.470 9.834 -10.956 1.00 93.50 105 GLU A C 1
ATOM 822 O O . GLU A 1 105 ? -5.371 8.815 -11.642 1.00 93.50 105 GLU A O 1
ATOM 827 N N . PRO A 1 106 ? -6.274 9.895 -9.880 1.00 92.06 106 PRO A N 1
ATOM 828 C CA . PRO A 1 106 ? -7.145 8.793 -9.477 1.00 92.06 106 PRO A CA 1
ATOM 829 C C . PRO A 1 106 ? -8.139 8.405 -10.582 1.00 92.06 106 PRO A C 1
ATOM 831 O O . PRO A 1 106 ? -8.770 9.283 -11.175 1.00 92.06 106 PRO A O 1
ATOM 834 N N . ASP A 1 107 ? -8.354 7.106 -10.801 1.00 89.19 107 ASP A N 1
ATOM 835 C CA . ASP A 1 107 ? -9.388 6.611 -11.718 1.00 89.19 107 ASP A CA 1
ATOM 836 C C . ASP A 1 107 ? -10.780 6.654 -11.055 1.00 89.19 107 ASP A C 1
ATOM 838 O O . ASP A 1 107 ? -11.808 6.741 -11.735 1.00 89.19 107 ASP A O 1
ATOM 842 N N . GLY A 1 108 ? -10.827 6.583 -9.718 1.00 86.25 108 GLY A N 1
ATOM 843 C CA . GLY A 1 108 ? -12.054 6.500 -8.926 1.00 86.25 108 GLY A CA 1
ATOM 844 C C . GLY A 1 108 ? -12.164 7.489 -7.755 1.00 86.25 108 GLY A C 1
ATOM 845 O O . GLY A 1 108 ? -11.379 8.429 -7.618 1.00 86.25 108 GLY A O 1
ATOM 846 N N . PRO A 1 109 ? -13.177 7.302 -6.885 1.00 91.62 109 PRO A N 1
ATOM 847 C CA . PRO A 1 109 ? -13.380 8.142 -5.711 1.00 91.62 109 PRO A CA 1
ATOM 848 C C . PRO A 1 109 ? -12.179 8.113 -4.765 1.00 91.62 109 PRO A C 1
ATOM 850 O O . PRO A 1 109 ? -11.686 7.049 -4.393 1.00 91.62 109 PRO A O 1
ATOM 853 N N . VAL A 1 110 ? -11.775 9.293 -4.304 1.00 95.25 110 VAL A N 1
ATOM 854 C CA . VAL A 1 110 ? -10.717 9.444 -3.303 1.00 95.25 110 VAL A CA 1
ATOM 855 C C . VAL A 1 110 ? -11.358 9.592 -1.920 1.00 95.25 110 VAL A C 1
ATOM 857 O O . VAL A 1 110 ? -12.182 10.494 -1.733 1.00 95.25 110 VAL A O 1
ATOM 860 N N . PRO A 1 111 ? -11.026 8.734 -0.937 1.00 93.12 111 PRO A N 1
ATOM 861 C CA . PRO A 1 111 ? -11.560 8.865 0.412 1.00 93.12 111 PRO A CA 1
ATOM 862 C C . PRO A 1 111 ? -11.072 10.154 1.084 1.00 93.12 111 PRO A C 1
ATOM 864 O O . PRO A 1 111 ? -9.967 10.636 0.834 1.00 93.12 111 PRO A O 1
ATOM 867 N N . ALA A 1 112 ? -11.887 10.700 1.990 1.00 92.62 112 ALA A N 1
ATOM 868 C CA . ALA A 1 112 ? -11.497 11.861 2.780 1.00 92.62 112 ALA A CA 1
ATOM 869 C C . ALA A 1 112 ? -10.285 11.545 3.672 1.00 92.62 112 ALA A C 1
ATOM 871 O O . ALA A 1 112 ? -10.177 10.462 4.251 1.00 92.62 112 ALA A O 1
ATOM 872 N N . ARG A 1 113 ? -9.397 12.527 3.846 1.00 92.38 113 ARG A N 1
ATOM 873 C CA . ARG A 1 113 ? -8.202 12.421 4.694 1.00 92.38 113 ARG A CA 1
ATOM 874 C C . ARG A 1 113 ? -8.541 12.578 6.182 1.00 92.38 113 ARG A C 1
ATOM 876 O O . ARG A 1 113 ? -8.123 13.541 6.820 1.00 92.38 113 ARG A O 1
ATOM 883 N N . ASN A 1 114 ? -9.335 11.657 6.721 1.00 93.19 114 ASN A N 1
ATOM 884 C CA . ASN A 1 114 ? -9.708 11.627 8.134 1.00 93.19 114 ASN A CA 1
ATOM 885 C C . ASN A 1 114 ? -8.986 10.487 8.865 1.00 93.19 114 ASN A C 1
ATOM 887 O O . ASN A 1 114 ? -9.278 9.321 8.619 1.00 93.19 114 ASN A O 1
ATOM 891 N N . ALA A 1 115 ? -8.079 10.831 9.783 1.00 91.69 115 ALA A N 1
ATOM 892 C CA . ALA A 1 115 ? -7.329 9.871 10.596 1.00 91.69 115 ALA A CA 1
ATOM 893 C C . ALA A 1 115 ? -8.132 9.281 11.770 1.00 91.69 115 ALA A C 1
ATOM 895 O O . ALA A 1 115 ? -7.707 8.282 12.350 1.00 91.69 115 ALA A O 1
ATOM 896 N N . ASP A 1 116 ? -9.271 9.882 12.116 1.00 93.44 116 ASP A N 1
ATOM 897 C CA . ASP A 1 116 ? -10.172 9.428 13.175 1.00 93.44 116 ASP A CA 1
ATOM 898 C C . ASP A 1 116 ? -11.228 8.475 12.599 1.00 93.44 116 ASP A C 1
ATOM 900 O O . ASP A 1 116 ? -12.408 8.802 12.469 1.00 93.44 116 ASP A O 1
ATOM 904 N N . PHE A 1 117 ? -10.765 7.308 12.145 1.00 92.50 117 PHE A N 1
ATOM 905 C CA . PHE A 1 117 ? -11.625 6.221 11.681 1.00 92.50 117 PHE A CA 1
ATOM 906 C C . PHE A 1 117 ? -11.523 5.016 12.615 1.00 92.50 117 PHE A C 1
ATOM 908 O O . PHE A 1 117 ? -10.480 4.754 13.225 1.00 92.50 117 PHE A O 1
ATOM 915 N N . THR A 1 118 ? -12.609 4.253 12.687 1.00 90.75 118 THR A N 1
ATOM 916 C CA . THR A 1 118 ? -12.670 2.976 13.400 1.00 90.75 118 THR A CA 1
ATOM 917 C C . THR A 1 118 ? -12.642 1.837 12.393 1.00 90.75 118 THR A C 1
ATOM 919 O O . THR A 1 118 ? -13.404 1.830 11.426 1.00 90.75 118 THR A O 1
ATOM 922 N N . GLU A 1 119 ? -11.750 0.880 12.609 1.00 91.00 119 GLU A N 1
ATOM 923 C CA . GLU A 1 119 ? -11.685 -0.354 11.846 1.00 91.00 119 GLU A CA 1
ATOM 924 C C . GLU A 1 119 ? -12.934 -1.203 12.100 1.00 91.00 119 GLU A C 1
ATOM 926 O O . GLU A 1 119 ? -13.400 -1.342 13.231 1.00 91.00 119 GLU A O 1
ATOM 931 N N . GLY A 1 120 ? -13.483 -1.783 11.033 1.00 88.44 120 GLY A N 1
ATOM 932 C CA . GLY A 1 120 ? -14.618 -2.694 11.146 1.00 88.44 120 GLY A CA 1
ATOM 933 C C . GLY A 1 120 ? -14.222 -4.069 11.710 1.00 88.44 120 GLY A C 1
ATOM 934 O O . GLY A 1 120 ? -13.038 -4.409 11.741 1.00 88.44 120 GLY A O 1
ATOM 935 N N . PRO A 1 121 ? -15.202 -4.915 12.080 1.00 86.19 121 PRO A N 1
ATOM 936 C CA . PRO A 1 121 ? -14.945 -6.245 12.641 1.00 86.19 121 PRO A CA 1
ATOM 937 C C . PRO A 1 121 ? -14.055 -7.134 11.760 1.00 86.19 121 PRO A C 1
ATOM 939 O O . PRO A 1 121 ? -13.148 -7.786 12.271 1.00 86.19 121 PRO A O 1
ATOM 942 N N . SER A 1 122 ? -14.234 -7.095 10.433 1.00 84.19 122 SER A N 1
ATOM 943 C CA . SER A 1 122 ? -13.424 -7.850 9.457 1.00 84.19 122 SER A CA 1
ATOM 944 C C . SER A 1 122 ? -11.946 -7.451 9.413 1.00 84.19 122 SER A C 1
ATOM 946 O O . SER A 1 122 ? -11.169 -8.069 8.697 1.00 84.19 122 SER A O 1
ATOM 948 N N . TRP A 1 123 ? -11.542 -6.394 10.119 1.00 89.75 123 TRP A N 1
ATOM 949 C CA . TRP A 1 123 ? -10.132 -6.057 10.293 1.00 89.75 123 TRP A CA 1
ATOM 950 C C . TRP A 1 123 ? -9.443 -6.997 11.283 1.00 89.75 123 TRP A C 1
ATOM 952 O O . TRP A 1 123 ? -8.273 -7.330 11.116 1.00 89.75 123 TRP A O 1
ATOM 962 N N . TYR A 1 124 ? -10.182 -7.436 12.301 1.00 84.75 124 TYR A N 1
ATOM 963 C CA . TYR A 1 124 ? -9.682 -8.263 13.400 1.00 84.75 124 TYR A CA 1
ATOM 964 C C . TYR A 1 124 ? -10.119 -9.724 13.274 1.00 84.75 124 TYR A C 1
ATOM 966 O O . TYR A 1 124 ? -9.443 -10.619 13.772 1.00 84.75 124 TYR A O 1
ATOM 974 N N . LEU A 1 125 ? -11.256 -9.957 12.620 1.00 77.38 125 LEU A N 1
ATOM 975 C CA . LEU A 1 125 ? -11.838 -11.271 12.400 1.00 77.38 125 LEU A CA 1
ATOM 976 C C . LEU A 1 125 ? -11.419 -11.762 11.018 1.00 77.38 125 LEU A C 1
ATOM 978 O O . LEU A 1 125 ? -11.972 -11.335 10.008 1.00 77.38 125 LEU A O 1
ATOM 982 N N . ASP A 1 126 ? -10.420 -12.637 10.998 1.00 69.44 126 ASP A N 1
ATOM 983 C CA . ASP A 1 126 ? -9.945 -13.313 9.796 1.00 69.44 126 ASP A CA 1
ATOM 984 C C . ASP A 1 126 ? -10.637 -14.685 9.674 1.00 69.44 126 ASP A C 1
ATOM 986 O O . ASP A 1 126 ? -10.371 -15.572 10.494 1.00 69.44 126 ASP A O 1
ATOM 990 N N . PRO A 1 127 ? -11.510 -14.902 8.672 1.00 67.94 127 PRO A N 1
ATOM 991 C CA . PRO A 1 127 ? -12.189 -16.182 8.472 1.00 67.94 127 PRO A CA 1
ATOM 992 C C . PRO A 1 127 ? -11.231 -17.356 8.217 1.00 67.94 127 PRO A C 1
ATOM 994 O O . PRO A 1 127 ? -11.542 -18.491 8.577 1.00 67.94 127 PRO A O 1
ATOM 997 N N . GLY A 1 128 ? -10.061 -17.098 7.623 1.00 66.12 128 GLY A N 1
ATOM 998 C CA . GLY A 1 128 ? -8.996 -18.080 7.410 1.00 66.12 128 GLY A CA 1
ATOM 999 C C . GLY A 1 128 ? -8.264 -18.473 8.696 1.00 66.12 128 GLY A C 1
ATOM 1000 O O . GLY A 1 128 ? -7.705 -19.567 8.766 1.00 66.12 128 GLY A O 1
ATOM 1001 N N . LEU A 1 129 ? -8.335 -17.632 9.734 1.00 66.81 129 LEU A N 1
ATOM 1002 C CA . LEU A 1 129 ? -7.804 -17.888 11.079 1.00 66.81 129 LEU A CA 1
ATOM 1003 C C . LEU A 1 129 ? -8.906 -18.195 12.113 1.00 66.81 129 LEU A C 1
ATOM 1005 O O . LEU A 1 129 ? -8.640 -18.223 13.315 1.00 66.81 129 LEU A O 1
ATOM 1009 N N . GLY A 1 130 ? -10.140 -18.452 11.663 1.00 65.50 130 GLY A N 1
ATOM 1010 C CA . GLY A 1 130 ? -11.264 -18.855 12.518 1.00 65.50 130 GLY A CA 1
ATOM 1011 C C . GLY A 1 130 ? -12.066 -17.706 13.141 1.00 65.50 130 GLY A C 1
ATOM 1012 O O . GLY A 1 130 ? -12.854 -17.943 14.057 1.00 65.50 130 GLY A O 1
ATOM 1013 N N . GLY A 1 131 ? -11.895 -16.472 12.665 1.00 68.62 131 GLY A N 1
ATOM 1014 C CA . GLY A 1 131 ? -12.732 -15.334 13.033 1.00 68.62 131 GLY A CA 1
ATOM 1015 C C . GLY A 1 131 ? -14.146 -15.477 12.468 1.00 68.62 131 GLY A C 1
ATOM 1016 O O . GLY A 1 131 ? -14.336 -15.494 11.254 1.00 68.62 131 GLY A O 1
ATOM 1017 N N . MET A 1 132 ? -15.145 -15.561 13.347 1.00 66.38 132 MET A N 1
ATOM 1018 C CA . MET A 1 132 ? -16.561 -15.571 12.972 1.00 66.38 132 MET A CA 1
ATOM 1019 C C . MET A 1 132 ? -17.127 -14.157 13.096 1.00 66.38 132 MET A C 1
ATOM 1021 O O . MET A 1 132 ? -16.959 -13.521 14.135 1.00 66.38 132 MET A O 1
ATOM 1025 N N . ILE A 1 133 ? -17.804 -13.674 12.055 1.00 66.69 133 ILE A N 1
ATOM 1026 C CA . ILE A 1 133 ? -18.606 -12.447 12.119 1.00 66.69 133 ILE A CA 1
ATOM 1027 C C . ILE A 1 133 ? -20.043 -12.893 12.398 1.00 66.69 133 ILE A C 1
ATOM 1029 O O . ILE A 1 133 ? -20.630 -13.591 11.574 1.00 66.69 133 ILE A O 1
ATOM 1033 N N . GLU A 1 134 ? -20.576 -12.559 13.572 1.00 68.00 134 GLU A N 1
ATOM 1034 C CA . GLU A 1 134 ? -21.993 -12.781 13.886 1.00 68.00 134 GLU A CA 1
ATOM 1035 C C . GLU A 1 134 ? -22.853 -11.732 13.154 1.00 68.00 134 GLU A C 1
ATOM 1037 O O . GLU A 1 134 ? -22.435 -10.577 13.038 1.00 68.00 134 GLU A O 1
ATOM 1042 N N . GLU A 1 135 ? -24.005 -12.157 12.614 1.00 60.03 135 GLU A N 1
ATOM 1043 C CA . GLU A 1 135 ? -24.980 -11.298 11.906 1.00 60.03 135 GLU A CA 1
ATOM 1044 C C . GLU A 1 135 ? -25.721 -10.326 12.836 1.00 60.03 135 GLU A C 1
ATOM 1046 O O . GLU A 1 135 ? -26.127 -10.745 13.947 1.00 60.03 135 GLU A O 1
#